Protein AF-A0A1I5F5R5-F1 (afdb_monomer_lite)

InterPro domains:
  IPR036922 Rieske [2Fe-2S] iron-sulphur domain superfamily [G3DSA:2.102.10.10] (1-47)

Structure (mmCIF, N/CA/C/O backbone):
data_AF-A0A1I5F5R5-F1
#
_entry.id   AF-A0A1I5F5R5-F1
#
loop_
_atom_site.group_PDB
_atom_site.id
_atom_site.type_symbol
_atom_site.label_atom_id
_atom_site.label_alt_id
_atom_site.label_comp_id
_atom_site.label_asym_id
_atom_site.label_entity_id
_atom_site.label_seq_id
_atom_site.pdbx_PDB_ins_code
_atom_site.Cartn_x
_atom_site.Cartn_y
_atom_site.Cartn_z
_atom_site.occupancy
_atom_site.B_iso_or_equiv
_atom_site.auth_seq_id
_atom_site.auth_comp_id
_atom_site.auth_asym_id
_atom_site.auth_atom_id
_atom_site.pdbx_PDB_model_num
ATOM 1 N N . MET A 1 1 ? 11.441 3.479 -18.910 1.00 71.44 1 MET A N 1
ATOM 2 C CA . MET A 1 1 ? 12.416 4.575 -18.649 1.00 71.44 1 MET A CA 1
ATOM 3 C C . MET A 1 1 ? 12.048 5.868 -19.400 1.00 71.44 1 MET A C 1
ATOM 5 O O . MET A 1 1 ? 11.693 5.780 -20.570 1.00 71.44 1 MET A O 1
ATOM 9 N N . ARG A 1 2 ? 12.123 7.059 -18.769 1.00 76.19 2 ARG A N 1
ATOM 10 C CA . ARG A 1 2 ? 11.737 8.360 -19.386 1.00 76.19 2 ARG A CA 1
ATOM 11 C C . ARG A 1 2 ? 12.820 8.960 -20.301 1.00 76.19 2 ARG A C 1
ATOM 13 O O . ARG A 1 2 ? 12.505 9.460 -21.374 1.00 76.19 2 ARG A O 1
ATOM 20 N N . ALA A 1 3 ? 14.086 8.881 -19.898 1.00 83.38 3 ALA A N 1
ATOM 21 C CA . ALA A 1 3 ? 15.251 9.284 -20.685 1.00 83.38 3 ALA A CA 1
ATOM 22 C C . ALA A 1 3 ? 16.488 8.526 -20.191 1.00 83.38 3 ALA A C 1
ATOM 24 O O . ALA A 1 3 ? 16.515 8.082 -19.046 1.00 83.38 3 ALA A O 1
ATOM 25 N N . GLY A 1 4 ? 17.505 8.409 -21.040 1.00 81.81 4 GLY A N 1
ATOM 26 C CA . GLY A 1 4 ? 18.821 7.900 -20.676 1.00 81.81 4 GLY A CA 1
ATOM 27 C C . GLY A 1 4 ? 19.848 8.306 -21.734 1.00 81.81 4 GLY A C 1
ATOM 28 O O . GLY A 1 4 ? 19.490 8.445 -22.912 1.00 81.81 4 GLY A O 1
ATOM 29 N N . PRO A 1 5 ? 21.100 8.565 -21.332 1.00 87.69 5 PRO A N 1
ATOM 30 C CA . PRO A 1 5 ? 22.136 9.010 -22.250 1.00 87.69 5 PRO A CA 1
ATOM 31 C C . PRO A 1 5 ? 22.389 7.956 -23.335 1.00 87.69 5 PRO A C 1
ATOM 33 O O . PRO A 1 5 ? 22.406 6.760 -23.067 1.00 87.69 5 PRO A O 1
ATOM 36 N N . ASN A 1 6 ? 22.571 8.415 -24.575 1.00 88.81 6 ASN A N 1
ATOM 37 C CA . ASN A 1 6 ? 22.998 7.609 -25.726 1.00 88.81 6 ASN A CA 1
ATOM 38 C C . ASN A 1 6 ? 22.126 6.385 -26.113 1.00 88.81 6 ASN A C 1
ATOM 40 O O . ASN A 1 6 ? 22.551 5.562 -26.917 1.00 88.81 6 ASN A O 1
ATOM 44 N N . ILE A 1 7 ? 20.882 6.279 -25.626 1.00 85.38 7 ILE A N 1
ATOM 45 C CA . ILE A 1 7 ? 19.972 5.145 -25.913 1.00 85.38 7 ILE A CA 1
ATOM 46 C C . ILE A 1 7 ? 19.777 4.883 -27.420 1.00 85.38 7 ILE A C 1
ATOM 48 O O . ILE A 1 7 ? 19.626 3.741 -27.837 1.00 85.38 7 ILE A O 1
ATOM 52 N N . LYS A 1 8 ? 19.782 5.932 -28.253 1.00 83.31 8 LYS A N 1
ATOM 53 C CA . LYS A 1 8 ? 19.572 5.810 -29.709 1.00 83.31 8 LYS A CA 1
ATOM 54 C C . LYS A 1 8 ? 20.749 5.163 -30.451 1.00 83.31 8 LYS A C 1
ATOM 56 O O . LYS A 1 8 ? 20.560 4.729 -31.579 1.00 83.31 8 LYS A O 1
ATOM 61 N N . ALA A 1 9 ? 21.939 5.129 -29.851 1.00 88.06 9 ALA A N 1
ATOM 62 C CA . ALA A 1 9 ? 23.125 4.530 -30.460 1.00 88.06 9 ALA A CA 1
ATOM 63 C C . ALA A 1 9 ? 23.203 3.010 -30.242 1.00 88.06 9 ALA A C 1
ATOM 65 O O . ALA A 1 9 ? 24.023 2.343 -30.866 1.00 88.06 9 ALA A O 1
ATOM 66 N N . VAL A 1 10 ? 22.357 2.459 -29.366 1.00 86.69 10 VAL A N 1
ATOM 67 C CA . VAL A 1 10 ? 22.316 1.027 -29.065 1.00 86.69 10 VAL A CA 1
ATOM 68 C C . VAL A 1 10 ? 21.225 0.377 -29.918 1.00 86.69 10 VAL A C 1
ATOM 70 O O . VAL A 1 10 ? 20.031 0.566 -29.681 1.00 86.69 10 VAL A O 1
ATOM 73 N N . ALA A 1 11 ? 21.633 -0.374 -30.942 1.00 89.06 11 ALA A N 1
ATOM 74 C CA . ALA A 1 11 ? 20.710 -1.100 -31.810 1.00 89.06 11 ALA A CA 1
ATOM 75 C C . ALA A 1 11 ? 19.910 -2.143 -31.010 1.00 89.06 11 ALA A C 1
ATOM 77 O O . ALA A 1 11 ? 20.473 -2.878 -30.203 1.00 89.06 11 ALA A O 1
ATOM 78 N N . GLY A 1 12 ? 18.594 -2.202 -31.229 1.00 87.44 12 GLY A N 1
ATOM 79 C CA . GLY A 1 12 ? 17.711 -3.144 -30.532 1.00 87.44 12 GLY A CA 1
ATOM 80 C C . GLY A 1 12 ? 17.427 -2.805 -29.064 1.00 87.44 12 GLY A C 1
ATOM 81 O O . GLY A 1 12 ? 16.877 -3.642 -28.356 1.00 87.44 12 GLY A O 1
ATOM 82 N N . PHE A 1 13 ? 17.778 -1.602 -28.588 1.00 86.56 13 PHE A N 1
ATOM 83 C CA . PHE A 1 13 ? 17.497 -1.210 -27.208 1.00 86.56 13 PHE A CA 1
ATOM 84 C C . PHE A 1 13 ? 15.991 -1.069 -26.950 1.00 86.56 13 PHE A C 1
ATOM 86 O O . PHE A 1 13 ? 15.346 -0.129 -27.428 1.00 86.56 13 PHE A O 1
ATOM 93 N N . ASP A 1 14 ? 15.447 -1.964 -26.129 1.00 86.31 14 ASP A N 1
ATOM 94 C CA . ASP A 1 14 ? 14.078 -1.874 -25.643 1.00 86.31 14 ASP A CA 1
ATOM 95 C C . ASP A 1 14 ? 14.012 -1.094 -24.321 1.00 86.31 14 ASP A C 1
ATOM 97 O O . ASP A 1 14 ? 14.453 -1.548 -23.265 1.00 86.31 14 ASP A O 1
ATOM 101 N N . ARG A 1 15 ? 13.380 0.081 -24.364 1.00 82.81 15 ARG A N 1
ATOM 102 C CA . ARG A 1 15 ? 13.169 0.941 -23.189 1.00 82.81 15 ARG A CA 1
ATOM 103 C C . ARG A 1 15 ? 12.262 0.322 -22.128 1.00 82.81 15 ARG A C 1
ATOM 105 O O . ARG A 1 15 ? 12.261 0.829 -21.002 1.00 82.81 15 ARG A O 1
ATOM 112 N N . SER A 1 16 ? 11.454 -0.673 -22.496 1.00 84.81 16 SER A N 1
ATOM 113 C CA . SER A 1 16 ? 10.556 -1.372 -21.575 1.00 84.81 16 SER A CA 1
ATOM 114 C C . SER A 1 16 ? 11.315 -2.372 -20.697 1.00 84.81 16 SER A C 1
ATOM 116 O O . SER A 1 16 ? 10.975 -2.530 -19.529 1.00 84.81 16 SER A O 1
ATOM 118 N N . SER A 1 17 ? 12.417 -2.931 -21.214 1.00 82.38 17 SER A N 1
ATOM 119 C CA . SER A 1 17 ? 13.280 -3.877 -20.494 1.00 82.38 17 SER A CA 1
ATOM 120 C C . SER A 1 17 ? 14.106 -3.248 -19.363 1.00 82.38 17 SER A C 1
ATOM 122 O O . SER A 1 17 ? 14.553 -3.952 -18.461 1.00 82.38 17 SER A O 1
ATOM 124 N N . VAL A 1 18 ? 14.293 -1.922 -19.379 1.00 83.00 18 VAL A N 1
ATOM 125 C CA . VAL A 1 18 ? 15.014 -1.181 -18.335 1.00 83.00 18 VAL A CA 1
ATOM 126 C C . VAL A 1 18 ? 14.016 -0.371 -17.508 1.00 83.00 18 VAL A C 1
ATOM 128 O O . VAL A 1 18 ? 13.604 0.738 -17.875 1.00 83.00 18 VAL A O 1
ATOM 131 N N . CYS A 1 19 ? 13.635 -0.930 -16.364 1.00 82.56 19 CYS A N 1
ATOM 132 C CA . CYS A 1 19 ? 12.788 -0.290 -15.364 1.00 82.56 19 CYS A CA 1
ATOM 133 C C . CYS A 1 19 ? 13.373 -0.502 -13.963 1.00 82.56 19 CYS A C 1
ATOM 135 O O . CYS A 1 19 ? 14.191 -1.397 -13.756 1.00 82.56 19 CYS A O 1
ATOM 137 N N . LEU A 1 20 ? 12.957 0.327 -13.005 1.00 84.75 20 LEU A N 1
ATOM 138 C CA . LEU A 1 20 ? 13.189 0.014 -11.598 1.00 84.75 20 LEU A CA 1
ATOM 139 C C . LEU A 1 20 ? 12.428 -1.269 -11.253 1.00 84.75 20 LEU A C 1
ATOM 141 O O . LEU A 1 20 ? 11.333 -1.489 -11.773 1.00 84.75 20 LEU A O 1
ATOM 145 N N . THR A 1 21 ? 12.999 -2.092 -10.376 1.00 86.88 21 THR A N 1
ATOM 146 C CA . THR A 1 21 ? 12.300 -3.260 -9.840 1.00 86.88 21 THR A CA 1
ATOM 147 C C . THR A 1 21 ? 11.012 -2.804 -9.165 1.00 86.88 21 THR A C 1
ATOM 149 O O . THR A 1 21 ? 11.041 -1.970 -8.259 1.00 86.88 21 THR A O 1
ATOM 152 N N . GLU A 1 22 ? 9.882 -3.329 -9.630 1.00 89.06 22 GLU A N 1
ATOM 153 C CA . GLU A 1 22 ? 8.583 -3.050 -9.030 1.00 89.06 22 GLU A CA 1
ATOM 154 C C . GLU A 1 22 ? 8.492 -3.687 -7.643 1.00 89.06 22 GLU A C 1
ATOM 156 O O . GLU A 1 22 ? 8.926 -4.819 -7.435 1.00 89.06 22 GLU A O 1
ATOM 161 N N . VAL A 1 23 ? 7.880 -2.960 -6.715 1.00 94.19 23 VAL A N 1
ATOM 162 C CA . VAL A 1 23 ? 7.568 -3.422 -5.361 1.00 94.19 23 VAL A CA 1
ATOM 163 C C . VAL A 1 23 ? 6.071 -3.305 -5.139 1.00 94.19 23 VAL A C 1
ATOM 165 O O . VAL A 1 23 ? 5.411 -2.449 -5.738 1.00 94.19 23 VAL A O 1
ATOM 168 N N . ARG A 1 24 ? 5.521 -4.156 -4.277 1.00 95.38 24 ARG A N 1
ATOM 169 C CA . ARG A 1 24 ? 4.104 -4.094 -3.935 1.00 95.38 24 ARG A CA 1
ATOM 170 C C . ARG A 1 24 ? 3.892 -3.005 -2.896 1.00 95.38 24 ARG A C 1
ATOM 172 O O . ARG A 1 24 ? 4.616 -2.949 -1.905 1.00 95.38 24 ARG A O 1
ATOM 179 N N . THR A 1 25 ? 2.908 -2.144 -3.113 1.00 96.25 25 THR A N 1
ATOM 180 C CA . THR A 1 25 ? 2.538 -1.108 -2.149 1.00 96.25 25 THR A CA 1
ATOM 181 C C . THR A 1 25 ? 1.071 -1.218 -1.776 1.00 96.25 25 THR A C 1
ATOM 183 O O . THR A 1 25 ? 0.232 -1.609 -2.589 1.00 96.25 25 THR A O 1
ATOM 186 N N . GLU A 1 26 ? 0.764 -0.895 -0.527 1.00 96.56 26 GLU A N 1
ATOM 187 C CA . GLU A 1 26 ? -0.595 -0.900 0.006 1.00 96.56 26 GLU A CA 1
ATOM 188 C C . GLU A 1 26 ? -0.806 0.355 0.852 1.00 96.56 26 GLU A C 1
ATOM 190 O O . GLU A 1 26 ? 0.030 0.695 1.689 1.00 96.56 26 GLU A O 1
ATOM 195 N N . VAL A 1 27 ? -1.931 1.044 0.642 1.00 96.00 27 VAL A N 1
ATOM 196 C CA . VAL A 1 27 ? -2.372 2.112 1.543 1.00 96.00 27 VAL A CA 1
ATOM 197 C C . VAL A 1 27 ? -3.247 1.496 2.627 1.00 96.00 27 VAL A C 1
ATOM 199 O O . VAL A 1 27 ? -4.314 0.953 2.340 1.00 96.00 27 VAL A O 1
ATOM 202 N N . PHE A 1 28 ? -2.819 1.612 3.879 1.00 95.31 28 PHE A N 1
ATOM 203 C CA . PHE A 1 28 ? -3.494 1.015 5.022 1.00 95.31 28 PHE A CA 1
ATOM 204 C C . PHE A 1 28 ? -3.649 2.046 6.146 1.00 95.31 28 PHE A C 1
ATOM 206 O O . PHE A 1 28 ? -2.667 2.468 6.747 1.00 95.31 28 PHE A O 1
ATOM 213 N N . LEU A 1 29 ? -4.892 2.479 6.401 1.00 94.38 29 LEU A N 1
ATOM 214 C CA . LEU A 1 29 ? -5.255 3.468 7.434 1.00 94.38 29 LEU A CA 1
ATOM 215 C C . LEU A 1 29 ? -4.377 4.736 7.421 1.00 94.38 29 LEU A C 1
ATOM 217 O O . LEU A 1 29 ? -3.898 5.192 8.453 1.00 94.38 29 LEU A O 1
ATOM 221 N N . GLY A 1 30 ? -4.145 5.290 6.227 1.00 91.81 30 GLY A N 1
ATOM 222 C CA . GLY A 1 30 ? -3.361 6.517 6.034 1.00 91.81 30 GLY A CA 1
ATOM 223 C C . GLY A 1 30 ? -1.850 6.302 5.911 1.00 91.81 30 GLY A C 1
ATOM 224 O O . GLY A 1 30 ? -1.139 7.230 5.535 1.00 91.81 30 GLY A O 1
ATOM 225 N N . PHE A 1 31 ? -1.359 5.083 6.145 1.00 92.38 31 PHE A N 1
ATOM 226 C CA . PHE A 1 31 ? 0.040 4.713 5.940 1.00 92.38 31 PHE A CA 1
ATOM 227 C C . PHE A 1 31 ? 0.252 4.068 4.574 1.00 92.38 31 PHE A C 1
ATOM 229 O O . PHE A 1 31 ? -0.654 3.447 4.019 1.00 92.38 31 PHE A O 1
ATOM 236 N N . ILE A 1 32 ? 1.472 4.180 4.051 1.00 95.25 32 ILE A N 1
ATOM 237 C CA . ILE A 1 32 ? 1.915 3.455 2.859 1.00 95.25 32 ILE A CA 1
ATOM 238 C C . ILE A 1 32 ? 2.851 2.341 3.316 1.00 95.25 32 ILE A C 1
ATOM 240 O O . ILE A 1 32 ? 3.924 2.607 3.857 1.00 95.25 32 ILE A O 1
ATOM 244 N N . PHE A 1 33 ? 2.452 1.100 3.069 1.00 94.81 33 PHE A N 1
ATOM 245 C CA . PHE A 1 33 ? 3.277 -0.081 3.272 1.00 94.81 33 PHE A CA 1
ATOM 246 C C . PHE A 1 33 ? 3.911 -0.503 1.953 1.00 94.81 33 PHE A C 1
ATOM 248 O O . PHE A 1 33 ? 3.303 -0.384 0.889 1.00 94.81 33 PHE A O 1
ATOM 255 N N . VAL A 1 34 ? 5.140 -1.004 2.033 1.00 96.06 34 VAL A N 1
ATOM 256 C CA . VAL A 1 34 ? 5.912 -1.490 0.889 1.00 96.06 34 VAL A CA 1
ATOM 257 C C . VAL A 1 34 ? 6.365 -2.912 1.185 1.00 96.06 34 VAL A C 1
ATOM 259 O O . VAL A 1 34 ? 6.902 -3.176 2.260 1.00 96.06 34 VAL A O 1
ATOM 262 N N . ASN A 1 35 ? 6.172 -3.816 0.231 1.00 95.56 35 ASN A N 1
ATOM 263 C CA . ASN A 1 35 ? 6.671 -5.180 0.283 1.00 95.56 35 ASN A CA 1
ATOM 264 C C . ASN A 1 35 ? 7.534 -5.476 -0.953 1.00 95.56 35 ASN A C 1
ATOM 266 O O . ASN A 1 35 ? 7.177 -5.128 -2.080 1.00 95.56 35 ASN A O 1
ATOM 270 N N . LEU A 1 36 ? 8.693 -6.094 -0.722 1.00 95.12 36 LEU A N 1
ATOM 271 C CA . LEU A 1 36 ? 9.649 -6.455 -1.772 1.00 95.12 36 LEU A CA 1
ATOM 272 C C . LEU A 1 36 ? 9.259 -7.753 -2.492 1.00 95.12 36 LEU A C 1
ATOM 274 O O . LEU A 1 36 ? 9.745 -8.009 -3.591 1.00 95.12 36 LEU A O 1
ATOM 278 N N . ASP A 1 37 ? 8.382 -8.555 -1.888 1.00 94.06 37 ASP A N 1
ATOM 279 C CA . ASP A 1 37 ? 7.777 -9.720 -2.523 1.00 94.06 37 ASP A CA 1
ATOM 280 C C . ASP A 1 37 ? 6.562 -9.292 -3.368 1.00 94.06 37 ASP A C 1
ATOM 282 O O . ASP A 1 37 ? 5.620 -8.666 -2.869 1.00 94.06 37 ASP A O 1
ATOM 286 N N . ARG A 1 38 ? 6.578 -9.628 -4.666 1.00 91.88 38 ARG A N 1
ATOM 287 C CA . ARG A 1 38 ? 5.487 -9.302 -5.605 1.00 91.88 38 ARG A CA 1
ATOM 288 C C . ARG A 1 38 ? 4.206 -10.068 -5.269 1.00 91.88 38 ARG A C 1
ATOM 290 O O . ARG A 1 38 ? 3.109 -9.545 -5.483 1.00 91.88 38 ARG A O 1
ATOM 297 N N . ASP A 1 39 ? 4.346 -11.251 -4.679 1.00 93.56 39 ASP A N 1
ATOM 298 C CA . ASP A 1 39 ? 3.234 -12.142 -4.351 1.00 93.56 39 ASP A CA 1
ATOM 299 C C . ASP A 1 39 ? 2.731 -11.949 -2.912 1.00 93.56 39 ASP A C 1
ATOM 301 O O . ASP A 1 39 ? 1.804 -12.635 -2.470 1.00 93.56 39 ASP A O 1
ATOM 305 N N . ALA A 1 40 ? 3.280 -10.966 -2.187 1.00 95.50 40 ALA A N 1
ATOM 306 C CA . ALA A 1 40 ? 2.863 -10.643 -0.831 1.00 95.50 40 ALA A CA 1
ATOM 307 C C . ALA A 1 40 ? 1.363 -10.351 -0.752 1.00 95.50 40 ALA A C 1
ATOM 309 O O . ALA A 1 40 ? 0.856 -9.448 -1.411 1.00 95.50 40 ALA A O 1
ATOM 310 N N . LYS A 1 41 ? 0.641 -11.086 0.091 1.00 96.12 41 LYS A N 1
ATOM 311 C CA . LYS A 1 41 ? -0.789 -10.848 0.318 1.00 96.12 41 LYS A CA 1
ATOM 312 C C . LYS A 1 41 ? -1.051 -9.508 1.030 1.00 96.12 41 LYS A C 1
ATOM 314 O O . LYS A 1 41 ? -0.140 -9.000 1.687 1.00 96.12 41 LYS A O 1
ATOM 319 N N . PRO A 1 42 ? -2.267 -8.938 0.906 1.00 95.06 42 PRO A N 1
ATOM 320 C CA . PRO A 1 42 ? -2.664 -7.731 1.631 1.00 95.06 42 PRO A CA 1
ATOM 321 C C . PRO A 1 42 ? -2.519 -7.868 3.151 1.00 95.06 42 PRO A C 1
ATOM 323 O O . PRO A 1 42 ? -2.544 -8.977 3.689 1.00 95.06 42 PRO A O 1
ATOM 326 N N . MET A 1 43 ? -2.432 -6.738 3.852 1.00 93.94 43 MET A N 1
ATOM 327 C CA . MET A 1 43 ? -2.313 -6.709 5.315 1.00 93.94 43 MET A CA 1
ATOM 328 C C . MET A 1 43 ? -3.459 -7.454 6.020 1.00 93.94 43 MET A C 1
ATOM 330 O O . MET A 1 43 ? -3.216 -8.172 6.986 1.00 93.94 43 MET A O 1
ATOM 334 N N . ASP A 1 44 ? -4.688 -7.333 5.504 1.00 95.00 44 ASP A N 1
ATOM 335 C CA . ASP A 1 44 ? -5.887 -7.978 6.063 1.00 95.00 44 ASP A CA 1
ATOM 336 C C . ASP A 1 44 ? -5.837 -9.523 5.984 1.00 95.00 44 ASP A C 1
ATOM 338 O O . ASP A 1 44 ? -6.450 -10.200 6.810 1.00 95.00 44 ASP A O 1
ATOM 342 N N . ASP A 1 45 ? -5.078 -10.088 5.035 1.00 95.94 45 ASP A N 1
ATOM 343 C CA . ASP A 1 45 ? -4.880 -11.541 4.916 1.00 95.94 45 ASP A CA 1
ATOM 344 C C . ASP A 1 45 ? -3.862 -12.056 5.942 1.00 95.94 45 ASP A C 1
ATOM 346 O O . ASP A 1 45 ? -4.010 -13.155 6.479 1.00 95.94 45 ASP A O 1
ATOM 350 N N . TRP A 1 46 ? -2.801 -11.281 6.188 1.00 92.81 46 TRP A N 1
ATOM 351 C CA . TRP A 1 46 ? -1.756 -11.631 7.155 1.00 92.81 46 TRP A CA 1
ATOM 352 C C . TRP A 1 46 ? -2.208 -11.421 8.595 1.00 92.81 46 TRP A C 1
ATOM 354 O O . TRP A 1 46 ? -1.876 -12.221 9.470 1.00 92.81 46 TRP A O 1
ATOM 364 N N . PHE A 1 47 ? -2.975 -10.359 8.828 1.00 94.38 47 PHE A N 1
ATOM 365 C CA . PHE A 1 47 ? -3.462 -9.965 10.141 1.00 94.38 47 PHE A CA 1
ATOM 366 C C . PHE A 1 47 ? -4.977 -9.743 10.078 1.00 94.38 47 PHE A C 1
ATOM 368 O O . PHE A 1 47 ? -5.446 -8.607 9.945 1.00 94.38 47 PHE A O 1
ATOM 375 N N . PRO A 1 48 ? -5.765 -10.825 10.182 1.00 95.88 48 PRO A N 1
ATOM 376 C CA . PRO A 1 48 ? -7.215 -10.723 10.201 1.00 95.88 48 PRO A CA 1
ATOM 377 C C . PRO A 1 48 ? -7.688 -9.754 11.291 1.00 95.88 48 PRO A C 1
ATOM 379 O O . PRO A 1 48 ? -7.181 -9.778 12.409 1.00 95.88 48 PRO A O 1
ATOM 382 N N . ASN A 1 49 ? -8.677 -8.919 10.968 1.00 95.62 49 ASN A N 1
ATOM 383 C CA . ASN A 1 49 ? -9.270 -7.887 11.836 1.00 95.62 49 ASN A CA 1
ATOM 384 C C . ASN A 1 49 ? -8.371 -6.705 12.230 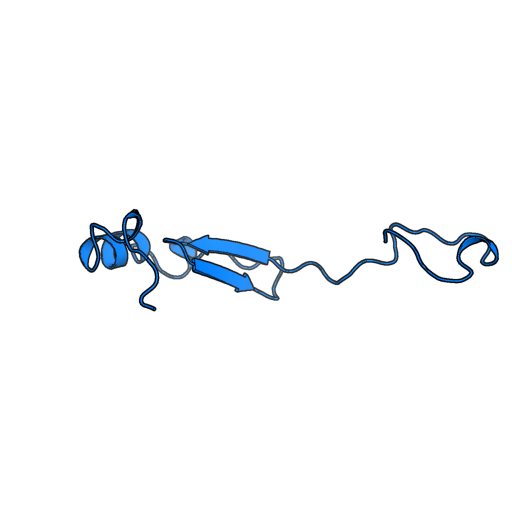1.00 95.62 49 ASN A C 1
ATOM 386 O O . ASN A 1 49 ? -8.884 -5.764 12.837 1.00 95.62 49 ASN A O 1
ATOM 390 N N . VAL A 1 50 ? -7.093 -6.671 11.837 1.00 95.31 50 VAL A N 1
ATOM 391 C CA . VAL A 1 50 ? -6.167 -5.599 12.250 1.00 95.31 50 VAL A CA 1
ATOM 392 C C . VAL A 1 50 ? -6.681 -4.206 11.879 1.00 95.31 50 VAL A C 1
ATOM 394 O O . VAL A 1 50 ? -6.527 -3.249 12.635 1.00 95.31 50 VAL A O 1
ATOM 397 N N . ARG A 1 51 ? -7.373 -4.091 10.740 1.00 95.12 51 ARG A N 1
ATOM 398 C CA . ARG A 1 51 ? -7.999 -2.841 10.304 1.00 95.12 51 ARG A CA 1
ATOM 399 C C . ARG A 1 51 ? -9.066 -2.368 11.280 1.00 95.12 51 ARG A C 1
ATOM 401 O O . ARG A 1 51 ? -9.062 -1.201 11.658 1.00 95.12 51 ARG A O 1
ATOM 408 N N . ALA A 1 52 ? -9.960 -3.269 11.677 1.00 95.94 52 ALA A N 1
ATOM 409 C CA . ALA A 1 52 ? -11.046 -2.959 12.596 1.00 95.94 52 ALA A CA 1
ATOM 410 C C . ALA A 1 52 ? -10.507 -2.619 13.991 1.00 95.94 52 ALA A C 1
ATOM 41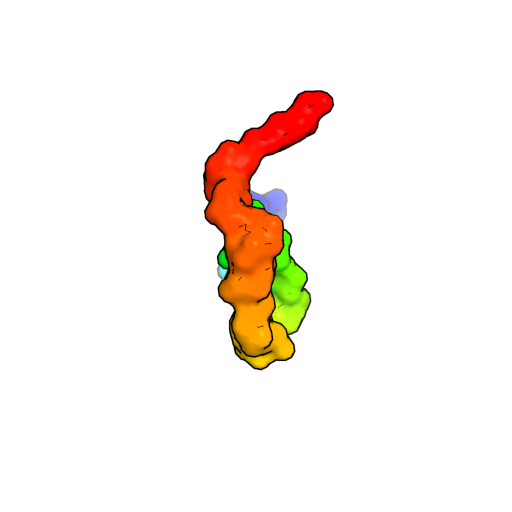2 O O . ALA A 1 52 ? -10.977 -1.669 14.611 1.00 95.94 52 ALA A O 1
ATOM 413 N N . GLU A 1 53 ? -9.486 -3.340 14.459 1.00 96.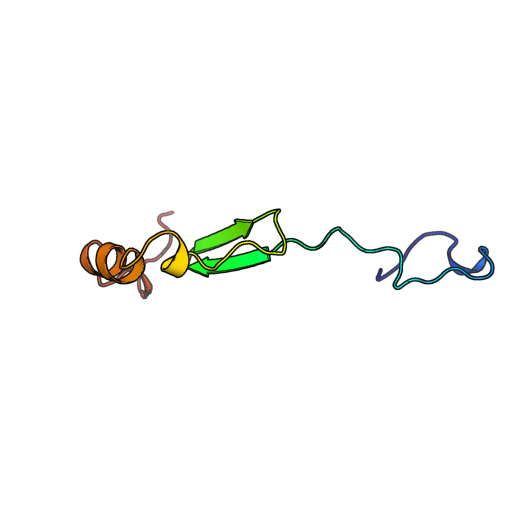12 53 GLU A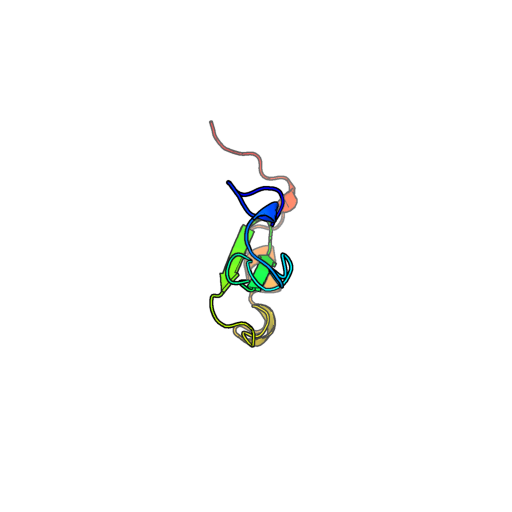 N 1
ATOM 414 C CA . GLU A 1 53 ? -8.841 -3.066 15.746 1.00 96.12 53 GLU A CA 1
ATOM 415 C C . GLU A 1 53 ? -8.181 -1.684 15.768 1.00 96.12 53 GLU A C 1
ATOM 417 O O . GLU A 1 53 ? -8.448 -0.885 16.664 1.00 96.12 53 GLU A O 1
ATOM 422 N N . LEU A 1 54 ? -7.383 -1.352 14.748 1.00 94.88 54 LEU A N 1
ATOM 423 C CA . LEU A 1 54 ? -6.724 -0.047 14.643 1.00 94.88 54 LEU A CA 1
ATOM 424 C C . LEU A 1 54 ? -7.725 1.105 14.502 1.00 94.88 54 LEU A C 1
ATOM 426 O O . LEU A 1 54 ? -7.541 2.156 15.117 1.00 94.88 54 LEU A O 1
ATOM 430 N N . GLN A 1 55 ? -8.813 0.897 13.756 1.00 95.50 55 GLN A N 1
ATOM 431 C CA . GLN A 1 55 ? -9.925 1.849 13.702 1.00 95.50 55 GLN A CA 1
ATOM 432 C C . GLN A 1 55 ? -10.628 1.991 15.057 1.00 95.50 55 GLN A C 1
ATOM 434 O O . GLN A 1 55 ? -11.049 3.088 15.403 1.00 95.50 55 GLN A O 1
ATOM 439 N N . GLY A 1 56 ? -10.736 0.919 15.843 1.00 97.12 56 GLY A N 1
ATOM 440 C CA . GLY A 1 56 ? -11.265 0.974 17.205 1.00 97.12 56 GLY A CA 1
ATOM 441 C C . GLY A 1 56 ? -10.369 1.769 18.157 1.00 97.12 56 GLY A C 1
ATOM 442 O O . GLY A 1 56 ? -10.874 2.534 18.978 1.00 97.12 56 GLY A O 1
ATOM 443 N N . PHE A 1 57 ? -9.046 1.634 18.026 1.00 95.56 57 PHE A N 1
ATOM 444 C CA . PHE A 1 57 ? -8.084 2.385 18.838 1.00 95.56 57 PHE A CA 1
ATOM 445 C C . PHE A 1 57 ? -8.035 3.871 18.485 1.00 95.56 57 PHE A C 1
ATOM 447 O O . PHE A 1 57 ? -7.919 4.706 19.382 1.00 95.56 57 PHE A O 1
ATOM 454 N N . VAL A 1 58 ? -8.126 4.209 17.196 1.00 94.50 58 VAL A N 1
ATOM 455 C CA . VAL A 1 58 ? -8.096 5.597 16.717 1.00 94.50 58 VAL A CA 1
ATOM 456 C C . VAL A 1 58 ? -9.262 5.837 15.746 1.00 94.50 58 VAL A C 1
ATOM 458 O O . VAL A 1 58 ? -9.072 5.838 14.528 1.00 94.50 58 VAL A O 1
ATOM 461 N N . PRO A 1 59 ? -10.490 6.062 16.252 1.00 94.75 59 PRO A N 1
ATOM 462 C CA . PRO A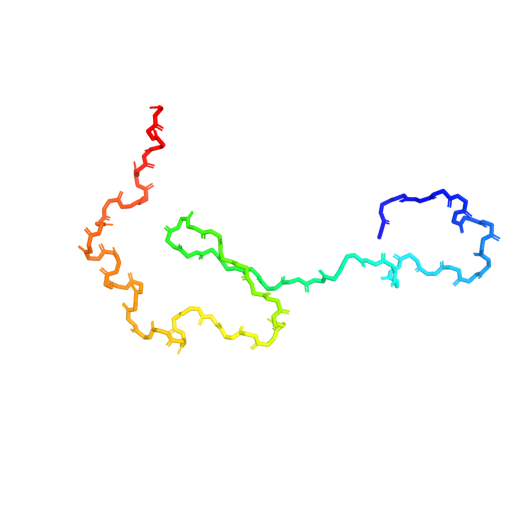 1 59 ? -11.690 6.176 15.412 1.00 94.75 59 PRO A CA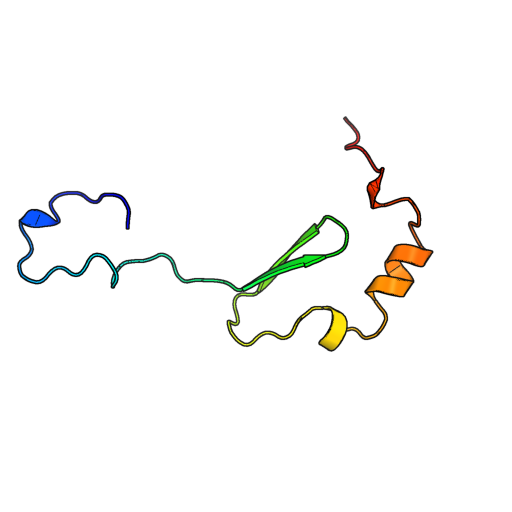 1
ATOM 463 C C . PRO A 1 59 ? -11.654 7.345 14.427 1.00 94.75 59 PRO A C 1
ATOM 465 O O . PRO A 1 59 ? -12.198 7.261 13.330 1.00 94.75 59 PRO A O 1
ATOM 468 N N . ASN A 1 60 ? -10.981 8.428 14.806 1.00 94.50 60 ASN A N 1
ATOM 469 C CA . ASN A 1 60 ? -10.841 9.654 14.028 1.00 94.50 60 ASN A CA 1
ATOM 470 C C . ASN A 1 60 ? -9.519 9.716 13.243 1.00 94.50 60 ASN A C 1
ATOM 472 O O . ASN A 1 60 ? -9.057 10.810 12.920 1.00 94.50 60 ASN A O 1
ATOM 476 N N . TRP A 1 61 ? -8.885 8.569 12.956 1.00 93.69 61 TRP A N 1
ATOM 477 C CA . TRP A 1 61 ? -7.574 8.515 12.288 1.00 93.69 61 TRP A CA 1
ATOM 478 C C . TRP A 1 61 ? -7.538 9.304 10.968 1.00 93.69 61 TRP A C 1
ATOM 480 O O . TRP A 1 61 ? -6.522 9.913 10.648 1.00 93.69 61 TRP A O 1
ATOM 490 N N . ALA A 1 62 ? -8.648 9.323 10.222 1.00 93.06 62 ALA A N 1
ATOM 491 C CA . ALA A 1 62 ? -8.752 9.996 8.927 1.00 93.06 62 ALA A CA 1
ATOM 492 C C . ALA A 1 62 ? -8.730 11.532 9.032 1.00 93.06 62 ALA A C 1
ATOM 494 O O . ALA A 1 62 ? -8.369 12.203 8.068 1.00 93.06 62 ALA A O 1
ATOM 495 N N . ASP A 1 63 ? -9.080 12.075 10.199 1.00 94.56 63 ASP A N 1
ATOM 496 C CA . ASP A 1 63 ? -9.133 13.517 10.460 1.00 94.56 63 ASP A CA 1
ATOM 497 C C . ASP A 1 63 ? -7.863 14.030 11.158 1.00 94.56 63 ASP A C 1
ATOM 499 O O . ASP A 1 63 ? -7.744 15.222 11.468 1.00 94.56 63 ASP A O 1
ATOM 503 N N . LEU A 1 64 ? -6.910 13.135 11.447 1.00 90.75 64 LEU A N 1
ATOM 504 C CA . LEU A 1 64 ? -5.659 13.504 12.095 1.00 90.75 64 LEU A CA 1
ATOM 505 C C . LEU A 1 64 ? -4.833 14.409 11.186 1.00 90.75 64 LEU A C 1
ATOM 507 O O . LEU A 1 64 ? -4.662 14.165 9.992 1.00 90.75 64 LEU A O 1
ATOM 511 N N . ARG A 1 65 ? -4.276 15.457 11.790 1.00 89.50 65 ARG A N 1
ATOM 512 C CA . ARG A 1 65 ? -3.345 16.371 11.131 1.00 89.50 65 ARG A CA 1
ATOM 513 C C . ARG A 1 65 ? -1.929 16.117 11.643 1.00 89.50 65 ARG A C 1
ATOM 515 O O . ARG A 1 65 ? -1.784 15.745 12.809 1.00 89.50 65 ARG A O 1
ATOM 522 N N . PRO A 1 66 ? -0.899 16.325 10.805 1.00 86.69 66 PRO A N 1
ATOM 523 C CA . PRO A 1 66 ? 0.482 16.304 11.263 1.00 86.69 66 PRO A CA 1
ATOM 524 C C . PRO A 1 66 ? 0.659 17.254 12.448 1.00 86.69 66 PRO A C 1
ATOM 526 O O . PRO A 1 66 ? 0.115 18.360 12.443 1.00 86.69 66 PRO A O 1
ATOM 529 N N . LEU A 1 67 ? 1.393 16.804 13.459 1.00 84.19 67 LEU A N 1
ATOM 530 C CA . LEU A 1 67 ? 1.863 17.680 14.523 1.00 84.19 67 LEU A CA 1
ATOM 531 C C . LEU A 1 67 ? 3.123 18.383 14.001 1.00 84.19 67 LEU A C 1
ATOM 533 O O . LEU A 1 67 ? 3.993 17.712 13.444 1.00 84.19 67 LEU A O 1
ATOM 537 N N . GLU A 1 68 ? 3.159 19.711 14.113 1.00 67.19 68 GLU A N 1
ATOM 538 C CA . GLU A 1 68 ? 4.321 20.545 13.758 1.00 67.19 68 GLU A CA 1
ATOM 539 C C . GLU A 1 68 ? 5.488 20.358 14.734 1.00 67.19 68 GLU A C 1
ATOM 541 O O . GLU A 1 68 ? 5.230 20.235 15.956 1.00 67.19 68 GLU A O 1
#

Radius of gyration: 19.9 Å; chains: 1; bounding box: 35×33×51 Å

Secondary structure (DSSP, 8-state):
----TTGGGSTT--TTT--PPP-EEEEETTEEEEES-TTPPPHHHHSTTHHHHHHHH-TTGGG-----

Sequence (68 aa):
MRAGPNIKAVAGFDRSSVCLTEVRTEVFLGFIFVNLDRDAKPMDDWFPNVRAELQGFVPNWADLRPLE

Organism: NCBI:txid1005928

Foldseek 3Di:
DPDDPPQVVDPPDDPVVDDDQDWDWDQALNDIDTHRDPPDDDPCVVPPCPNVVVCVVPVCSVVDDDDD

pLDDT: mean 90.68, std 6.2, range [67.19, 97.12]